Protein AF-A0A9D4BCU8-F1 (afdb_monomer_lite)

Radius of gyration: 22.07 Å; chains: 1; bounding box: 48×36×56 Å

Foldseek 3Di:
DPDVQNVVQVVCVVVVHPDRCPPDPVNVVVVVVVVVVVVVCVVVVVDDDPPDDDDQDPVNVVVLVVVLPDPPPVSVVVVVVVVVCVVVVDDPPPCVVVPDPVNDDDDPDDDDD

pLDDT: mean 72.36, std 13.18, range [34.53, 90.75]

Secondary structure (DSSP, 8-state):
---HHHHHHHHHHHTT----TTT-HHHHHHHHHHHHHHHHHHHTTSS----PPPP--HHHHHHHHHHTTS-SHHHHHHHHHHHHHHHHT-STTTTTTT--TTT----------

Sequence (113 aa):
MQNARAAINRLFRENNRRLDTVKDSEFHEAKDMLGAKLKTNLKSGLNLPTRHKPIILTNQRRQISNYLKSNTPVCLRYRVWYMLSIQYGTKGLEFHPQLNKSRLKVKEMNTFC

Structure (mmCIF, N/CA/C/O backbone):
data_AF-A0A9D4BCU8-F1
#
_entry.id   AF-A0A9D4BCU8-F1
#
loop_
_atom_site.group_PDB
_atom_site.id
_atom_site.type_symbol
_atom_site.label_atom_id
_atom_site.label_alt_id
_atom_site.label_comp_id
_atom_site.label_asym_id
_atom_site.label_entity_id
_atom_site.label_seq_id
_atom_site.pdbx_PDB_ins_code
_atom_site.Cartn_x
_atom_site.Cartn_y
_atom_site.Cartn_z
_atom_site.occupancy
_atom_site.B_iso_or_equiv
_atom_site.auth_seq_id
_atom_site.auth_comp_id
_atom_site.auth_asym_id
_atom_site.auth_atom_id
_atom_site.pdbx_PDB_model_num
ATOM 1 N N . MET A 1 1 ? -16.507 0.881 -9.235 1.00 40.44 1 MET A N 1
ATOM 2 C CA . MET A 1 1 ? -15.602 0.601 -8.099 1.00 40.44 1 MET A CA 1
ATOM 3 C C . MET A 1 1 ? -16.445 -0.014 -6.998 1.00 40.44 1 MET A C 1
ATOM 5 O O . MET A 1 1 ? -17.374 0.647 -6.556 1.00 40.44 1 MET A O 1
ATOM 9 N N . GLN A 1 2 ? -16.218 -1.269 -6.608 1.00 48.12 2 GLN A N 1
ATOM 10 C CA . GLN A 1 2 ? -16.917 -1.805 -5.437 1.00 48.12 2 GLN A CA 1
ATOM 11 C C . GLN A 1 2 ? -16.260 -1.219 -4.185 1.00 48.12 2 GLN A C 1
ATOM 13 O O . GLN A 1 2 ? -15.062 -1.378 -3.973 1.00 48.12 2 GLN A O 1
ATOM 18 N N . ASN A 1 3 ? -17.041 -0.463 -3.413 1.00 71.44 3 ASN A N 1
ATOM 19 C CA . ASN A 1 3 ? -16.632 0.113 -2.136 1.00 71.44 3 ASN A CA 1
ATOM 20 C C . ASN A 1 3 ? -16.155 -1.024 -1.212 1.00 71.44 3 ASN A C 1
ATOM 22 O O . ASN A 1 3 ? -16.824 -2.054 -1.133 1.00 71.44 3 ASN A O 1
ATOM 26 N N . ALA A 1 4 ? -15.025 -0.859 -0.518 1.00 66.38 4 ALA A N 1
ATOM 27 C CA . ALA A 1 4 ? -14.433 -1.898 0.333 1.00 66.38 4 ALA A CA 1
ATOM 28 C C . ALA A 1 4 ? -15.441 -2.497 1.335 1.00 66.38 4 ALA A C 1
ATOM 30 O O . ALA A 1 4 ? -15.430 -3.698 1.585 1.00 66.38 4 ALA A O 1
ATOM 31 N N . ARG A 1 5 ? -16.389 -1.685 1.828 1.00 66.94 5 ARG A N 1
ATOM 32 C CA . ARG A 1 5 ? -17.494 -2.142 2.691 1.00 66.94 5 ARG A CA 1
ATOM 33 C C . ARG A 1 5 ? -18.410 -3.168 2.017 1.00 66.94 5 ARG A C 1
ATOM 35 O O . ARG A 1 5 ? -18.792 -4.152 2.639 1.00 66.94 5 ARG A O 1
ATOM 42 N N . ALA A 1 6 ? -18.732 -2.971 0.740 1.00 73.62 6 ALA A N 1
ATOM 43 C CA . ALA A 1 6 ? -19.562 -3.903 -0.020 1.00 73.62 6 ALA A CA 1
ATOM 44 C C . ALA A 1 6 ? -18.841 -5.240 -0.259 1.00 73.62 6 ALA A C 1
ATOM 46 O O . ALA A 1 6 ? -19.468 -6.294 -0.188 1.00 73.62 6 ALA A O 1
ATOM 47 N N . ALA A 1 7 ? -17.523 -5.202 -0.483 1.00 76.56 7 ALA A N 1
ATOM 48 C CA . ALA A 1 7 ? -16.703 -6.405 -0.613 1.00 76.56 7 ALA A CA 1
ATOM 49 C C . ALA A 1 7 ? -16.632 -7.198 0.706 1.00 76.56 7 ALA A C 1
ATOM 51 O O . ALA A 1 7 ? -16.786 -8.416 0.698 1.00 76.56 7 ALA A O 1
ATOM 52 N N . ILE A 1 8 ? -16.484 -6.510 1.842 1.00 75.25 8 ILE A N 1
ATOM 53 C CA . ILE A 1 8 ? -16.476 -7.133 3.175 1.00 75.25 8 ILE A CA 1
ATOM 54 C C . ILE A 1 8 ? -17.839 -7.761 3.503 1.00 75.25 8 ILE A C 1
ATOM 56 O O . ILE A 1 8 ? -17.901 -8.918 3.910 1.00 75.25 8 ILE A O 1
ATOM 60 N N . ASN A 1 9 ? -18.942 -7.048 3.255 1.00 78.75 9 ASN A N 1
ATOM 61 C CA . ASN A 1 9 ? -20.291 -7.592 3.455 1.00 78.75 9 ASN A CA 1
ATOM 62 C C . ASN A 1 9 ? -20.558 -8.824 2.576 1.00 78.75 9 ASN A C 1
ATOM 64 O O . ASN A 1 9 ? -21.208 -9.770 3.017 1.00 78.75 9 ASN A O 1
ATOM 68 N N . ARG A 1 10 ? -20.049 -8.837 1.339 1.00 77.06 10 ARG A N 1
ATOM 69 C CA . ARG A 1 10 ? -20.133 -10.008 0.459 1.00 77.06 10 ARG A CA 1
ATOM 70 C C . ARG A 1 10 ? -19.361 -11.198 1.036 1.00 77.06 10 ARG A C 1
ATOM 72 O O . ARG A 1 10 ? -19.922 -12.285 1.100 1.00 77.06 10 ARG A O 1
ATOM 79 N N . LEU A 1 11 ? -18.141 -10.977 1.522 1.00 79.81 11 LEU A N 1
ATOM 80 C CA . LEU A 1 11 ? -17.322 -12.013 2.157 1.00 79.81 11 LEU A CA 1
ATOM 81 C C . LEU A 1 11 ? -18.003 -12.611 3.400 1.00 79.81 11 LEU A C 1
ATOM 83 O O . LEU A 1 11 ? -17.942 -13.817 3.623 1.00 79.81 11 LEU A O 1
ATOM 87 N N . PHE A 1 12 ? -18.670 -11.793 4.218 1.00 79.94 12 PHE A N 1
ATOM 88 C CA . PHE A 1 12 ? -19.419 -12.298 5.372 1.00 79.94 12 PHE A CA 1
ATOM 89 C C . PHE A 1 12 ? -20.599 -13.177 4.960 1.00 79.94 12 PHE A C 1
ATOM 91 O O . PHE A 1 12 ? -20.771 -14.250 5.538 1.00 79.94 12 PHE A O 1
ATOM 98 N N . ARG A 1 13 ? -21.338 -12.789 3.912 1.00 79.38 13 ARG A N 1
ATOM 99 C CA . ARG A 1 13 ? -22.411 -13.617 3.340 1.00 79.38 13 ARG A CA 1
ATOM 100 C C . ARG A 1 13 ? -21.888 -14.936 2.776 1.00 79.38 13 ARG A C 1
ATOM 102 O O . ARG A 1 13 ? -22.486 -15.969 3.039 1.00 79.38 13 ARG A O 1
ATOM 109 N N . GLU A 1 14 ? -20.769 -14.906 2.052 1.00 83.25 14 GLU A N 1
ATOM 110 C CA . GLU A 1 14 ? -20.114 -16.107 1.508 1.00 83.25 14 GLU A CA 1
ATOM 111 C C . GLU A 1 14 ? -19.673 -17.080 2.617 1.00 83.25 14 GLU A C 1
ATOM 113 O O . GLU A 1 14 ? -19.724 -18.290 2.429 1.00 83.25 14 GLU A O 1
ATOM 118 N N . ASN A 1 15 ? -19.323 -16.569 3.803 1.00 80.06 15 ASN A N 1
ATOM 119 C CA . ASN A 1 15 ? -18.968 -17.372 4.979 1.00 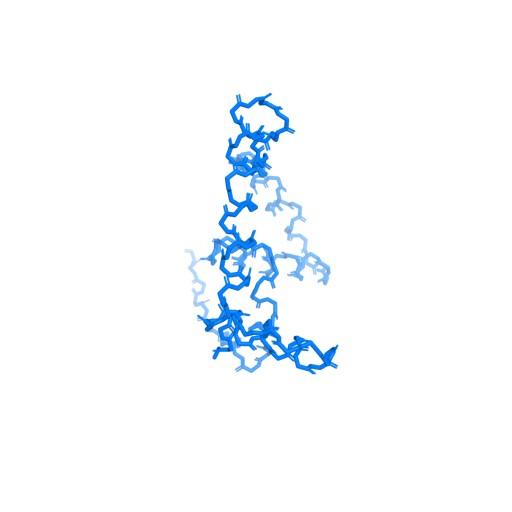80.06 15 ASN A CA 1
ATOM 120 C C . ASN A 1 15 ? -20.162 -17.685 5.908 1.00 80.06 15 ASN A C 1
ATOM 122 O O . ASN A 1 15 ? -19.952 -18.033 7.070 1.00 80.06 15 ASN A O 1
ATOM 126 N N . ASN A 1 16 ? -21.407 -17.528 5.437 1.00 76.38 16 ASN A N 1
ATOM 127 C CA . ASN A 1 16 ? -22.643 -17.727 6.212 1.00 76.38 16 ASN A CA 1
ATOM 128 C C . ASN A 1 16 ? -22.736 -16.910 7.516 1.00 76.38 16 ASN A C 1
ATOM 130 O O . ASN A 1 16 ? -23.491 -17.253 8.427 1.00 76.38 16 ASN A O 1
ATOM 134 N N . ARG A 1 17 ? -22.003 -15.798 7.622 1.00 70.44 17 ARG A N 1
ATOM 135 C CA . ARG A 1 17 ? -22.096 -14.883 8.762 1.00 70.44 17 ARG A CA 1
ATOM 136 C C . ARG A 1 17 ? -23.170 -13.836 8.482 1.00 70.44 17 ARG A C 1
ATOM 138 O O . ARG A 1 17 ? -23.082 -13.100 7.501 1.00 70.44 17 ARG A O 1
ATOM 145 N N . ARG A 1 18 ? -24.167 -13.726 9.365 1.00 67.75 18 ARG A N 1
ATOM 146 C CA . ARG A 1 18 ? -25.230 -12.702 9.303 1.00 67.75 18 ARG A CA 1
ATOM 147 C C . ARG A 1 18 ? -24.773 -11.351 9.872 1.00 67.75 18 ARG A C 1
ATOM 149 O O . ARG A 1 18 ? -25.498 -10.738 10.637 1.00 67.75 18 ARG A O 1
ATOM 156 N N . LEU A 1 19 ? -23.576 -10.902 9.506 1.00 68.06 19 LEU A N 1
ATOM 157 C CA . LEU A 1 19 ? -23.041 -9.608 9.933 1.00 68.06 19 LEU A CA 1
ATOM 158 C C . LEU A 1 19 ? -23.237 -8.581 8.815 1.00 68.06 19 LEU A C 1
ATOM 160 O O . LEU A 1 19 ? -22.826 -8.815 7.675 1.00 68.06 19 LEU A O 1
ATOM 164 N N . ASP A 1 20 ? -23.836 -7.436 9.139 1.00 71.88 20 ASP A N 1
ATOM 165 C CA . ASP A 1 20 ? -23.923 -6.279 8.241 1.00 71.88 20 ASP A CA 1
ATOM 166 C C . ASP A 1 20 ? -23.087 -5.123 8.789 1.00 71.88 20 ASP A C 1
ATOM 168 O O . ASP A 1 20 ? -23.476 -4.453 9.741 1.00 71.88 20 ASP A O 1
ATOM 172 N N . THR A 1 21 ? -21.969 -4.813 8.130 1.00 66.94 21 THR A N 1
ATOM 173 C CA . THR A 1 21 ? -21.068 -3.724 8.550 1.00 66.94 21 THR A CA 1
ATOM 174 C C . THR A 1 21 ? -21.715 -2.335 8.612 1.00 66.94 21 THR A C 1
ATOM 176 O O . THR A 1 21 ? -21.099 -1.398 9.125 1.00 66.94 21 THR A O 1
ATOM 179 N N . VAL A 1 22 ? -22.921 -2.163 8.062 1.00 69.00 22 VAL A N 1
ATOM 180 C CA . VAL A 1 22 ? -23.651 -0.892 8.065 1.00 69.00 22 VAL A CA 1
ATOM 181 C C . VAL A 1 22 ? -24.675 -0.828 9.196 1.00 69.00 22 VAL A C 1
ATOM 183 O O . VAL A 1 22 ? -24.756 0.200 9.866 1.00 69.00 22 VAL A O 1
ATOM 186 N N . LYS A 1 23 ? -25.456 -1.891 9.402 1.00 75.19 23 LYS A N 1
ATOM 187 C CA . LYS A 1 23 ? -26.655 -1.870 10.259 1.00 75.19 23 LYS A CA 1
ATOM 188 C C . LYS A 1 23 ? -26.510 -2.629 11.573 1.00 75.19 23 LYS A C 1
ATOM 190 O O . LYS A 1 23 ? -27.349 -2.464 12.448 1.00 75.19 23 LYS A O 1
ATOM 195 N N . ASP A 1 24 ? -25.492 -3.466 11.689 1.00 79.69 24 ASP A N 1
ATOM 196 C CA . ASP A 1 24 ? -25.322 -4.354 12.828 1.00 79.69 24 ASP A CA 1
ATOM 197 C C . ASP A 1 24 ? -24.739 -3.596 14.029 1.00 79.69 24 ASP A C 1
ATOM 199 O O . ASP A 1 24 ? -23.642 -3.032 13.961 1.00 79.69 24 ASP A O 1
ATOM 203 N N . SER A 1 25 ? -25.502 -3.544 15.122 1.00 79.56 25 SER A N 1
ATOM 204 C CA . SER A 1 25 ? -25.105 -2.860 16.352 1.00 79.56 25 SER A CA 1
ATOM 205 C C . SER A 1 25 ? -23.928 -3.545 17.040 1.00 79.56 25 SER A C 1
ATOM 207 O O . SER A 1 25 ? -23.037 -2.847 17.521 1.00 79.56 25 SER A O 1
ATOM 209 N N . GLU A 1 26 ? -23.874 -4.880 17.028 1.00 78.88 26 GLU A N 1
ATOM 210 C CA . GLU A 1 26 ? -22.770 -5.643 17.624 1.00 78.88 26 GLU A CA 1
ATOM 211 C C . GLU A 1 26 ? -21.472 -5.386 16.856 1.00 78.88 26 GLU A C 1
ATOM 213 O O . GLU A 1 26 ? -20.402 -5.214 17.445 1.00 78.88 26 GLU A O 1
ATOM 218 N N . PHE A 1 27 ? -21.560 -5.278 15.527 1.00 79.75 27 PHE A N 1
ATOM 219 C CA . PHE A 1 27 ? -20.412 -4.906 14.704 1.00 79.75 27 PHE A CA 1
ATOM 220 C C . PHE A 1 27 ? -19.881 -3.509 15.050 1.00 79.75 27 PHE A C 1
ATOM 222 O O . PHE A 1 27 ? -18.663 -3.314 15.134 1.00 79.75 27 PHE A O 1
ATOM 229 N N . HIS A 1 28 ? -20.764 -2.524 15.249 1.00 81.50 28 HIS A N 1
ATOM 230 C CA . HIS A 1 28 ? -20.342 -1.171 15.625 1.00 81.50 28 HIS A CA 1
ATOM 231 C C . HIS A 1 28 ? -19.724 -1.132 17.018 1.00 81.50 28 HIS A C 1
ATOM 233 O O . HIS A 1 28 ? -18.667 -0.524 17.175 1.00 81.50 28 HIS A O 1
ATOM 239 N N . GLU A 1 29 ? -20.309 -1.833 17.985 1.00 84.00 29 GLU A N 1
ATOM 240 C CA . GLU A 1 29 ? -19.777 -1.926 19.344 1.00 84.00 29 GLU A CA 1
ATOM 241 C C . GLU A 1 29 ? -18.387 -2.578 19.363 1.00 84.00 29 GLU A C 1
ATOM 243 O O . GLU A 1 29 ? -17.437 -2.019 19.918 1.00 84.00 29 GLU A O 1
ATOM 248 N N . ALA A 1 30 ? -18.215 -3.705 18.668 1.00 82.88 30 ALA A N 1
ATOM 249 C CA . ALA A 1 30 ? -16.923 -4.376 18.547 1.00 82.88 30 ALA A CA 1
ATOM 250 C C . ALA A 1 30 ? -15.871 -3.489 17.856 1.00 82.88 30 ALA A C 1
ATOM 252 O O . ALA A 1 30 ? -14.711 -3.440 18.278 1.00 82.88 30 ALA A O 1
ATOM 253 N N . LYS A 1 31 ? -16.264 -2.750 16.810 1.00 85.81 31 LYS A N 1
ATOM 254 C CA . LYS A 1 31 ? -15.398 -1.789 16.109 1.00 85.81 31 LYS A CA 1
ATOM 255 C C . LYS A 1 31 ? -14.969 -0.649 17.033 1.00 85.81 31 LYS A C 1
ATOM 257 O O . LYS A 1 31 ? -13.793 -0.274 17.031 1.00 85.81 31 LYS A O 1
ATOM 262 N N . ASP A 1 32 ? -15.891 -0.105 17.817 1.00 87.00 32 ASP A N 1
ATOM 263 C CA . ASP A 1 32 ? -15.615 1.004 18.728 1.00 87.00 32 ASP A CA 1
ATOM 264 C C . ASP A 1 32 ? -14.720 0.550 19.891 1.00 87.00 32 ASP A C 1
ATOM 266 O O . ASP A 1 32 ? -13.740 1.230 20.217 1.00 87.00 32 ASP A O 1
ATOM 270 N N . MET A 1 33 ? -14.953 -0.650 20.429 1.00 90.75 33 MET A N 1
ATOM 271 C CA . MET A 1 33 ? -14.106 -1.276 21.448 1.00 90.75 33 MET A CA 1
ATOM 272 C C . MET A 1 33 ? -12.687 -1.543 20.928 1.00 90.75 33 MET A C 1
ATOM 274 O O . MET A 1 33 ? -11.704 -1.213 21.600 1.00 90.75 33 MET A O 1
ATOM 278 N N . LEU A 1 34 ? -12.553 -2.070 19.706 1.00 87.50 34 LEU A N 1
ATOM 279 C CA . LEU A 1 34 ? -11.258 -2.240 19.044 1.00 87.50 34 LEU A CA 1
ATOM 280 C C . LEU A 1 34 ? -10.552 -0.890 18.862 1.00 87.50 34 LEU A C 1
ATOM 282 O O . LEU A 1 34 ? -9.365 -0.766 19.164 1.00 87.50 34 LEU A O 1
ATOM 286 N N . GLY A 1 35 ? -11.276 0.138 18.418 1.00 87.06 35 GLY A N 1
ATOM 287 C CA . GLY A 1 35 ? -10.747 1.493 18.277 1.00 87.06 35 GLY A CA 1
ATOM 288 C C . GLY A 1 35 ? -10.241 2.068 19.602 1.00 87.06 35 GLY A C 1
ATOM 289 O O . GLY A 1 35 ? -9.149 2.640 19.652 1.00 87.06 35 GLY A O 1
ATOM 290 N N . ALA A 1 36 ? -10.992 1.882 20.688 1.00 89.81 36 ALA A N 1
ATOM 291 C CA . ALA A 1 36 ? -10.588 2.287 22.031 1.00 89.81 36 ALA A CA 1
ATOM 292 C C . ALA A 1 36 ? -9.330 1.533 22.494 1.00 89.81 36 ALA A C 1
ATOM 294 O O . ALA A 1 36 ? -8.367 2.164 22.931 1.00 89.81 36 ALA A O 1
ATOM 295 N N . LYS A 1 37 ? -9.283 0.207 22.311 1.00 88.44 37 LYS A N 1
ATOM 296 C CA . LYS A 1 37 ? -8.117 -0.631 22.633 1.00 88.44 37 LYS A CA 1
ATOM 297 C C . LYS A 1 37 ? -6.871 -0.179 21.870 1.00 88.44 37 LYS A C 1
ATOM 299 O O . LYS A 1 37 ? -5.813 -0.018 22.472 1.00 88.44 37 LYS A O 1
ATOM 304 N N . LEU A 1 38 ? -6.991 0.080 20.567 1.00 84.38 38 LEU A N 1
ATOM 305 C CA . LEU A 1 38 ? -5.882 0.549 19.733 1.00 84.38 38 LEU A CA 1
ATOM 306 C C . LEU A 1 38 ? -5.349 1.909 20.197 1.00 84.38 38 LEU A C 1
ATOM 308 O O . LEU A 1 38 ? -4.133 2.085 20.252 1.00 84.38 38 LEU A O 1
ATOM 312 N N . LYS A 1 39 ? -6.233 2.843 20.578 1.00 85.12 39 LYS A N 1
ATOM 313 C CA . LYS A 1 39 ? -5.843 4.141 21.156 1.00 85.12 39 LYS A CA 1
ATOM 314 C C . LYS A 1 39 ? -5.109 3.970 22.484 1.00 85.12 39 LYS A C 1
ATOM 316 O O . LYS A 1 39 ? -4.085 4.617 22.692 1.00 85.12 39 LYS A O 1
ATOM 321 N N . THR A 1 40 ? -5.603 3.102 23.363 1.00 88.12 40 THR A N 1
ATOM 322 C CA . THR A 1 40 ? -4.957 2.805 24.649 1.00 88.12 40 THR A CA 1
ATOM 323 C C . THR A 1 40 ? -3.579 2.186 24.444 1.00 88.12 40 THR A C 1
ATOM 325 O O . THR A 1 40 ? -2.616 2.673 25.024 1.00 88.12 40 THR A O 1
ATOM 328 N N . ASN A 1 41 ? -3.457 1.201 23.550 1.00 86.06 41 ASN A N 1
ATOM 329 C CA . ASN A 1 41 ? -2.180 0.568 23.219 1.00 86.06 41 ASN A CA 1
ATOM 330 C C . ASN A 1 41 ? -1.168 1.561 22.623 1.00 86.06 41 ASN A C 1
ATOM 332 O O . ASN A 1 41 ? 0.030 1.426 22.854 1.00 86.06 41 ASN A O 1
ATOM 336 N N . LEU A 1 42 ? -1.631 2.555 21.857 1.00 82.44 42 LEU A N 1
ATOM 337 C CA . LEU A 1 42 ? -0.788 3.641 21.347 1.00 82.44 42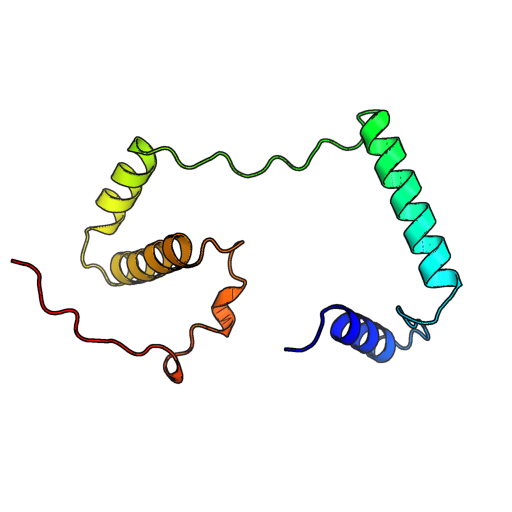 LEU A CA 1
ATOM 338 C C . LEU A 1 42 ? -0.279 4.537 22.483 1.00 82.44 42 LEU A C 1
ATOM 340 O O . LEU A 1 42 ? 0.907 4.849 22.529 1.00 82.44 42 LEU A O 1
ATOM 344 N N . LYS A 1 43 ? -1.155 4.917 23.424 1.00 83.69 43 LYS A N 1
ATOM 345 C CA . LYS A 1 43 ? -0.778 5.720 24.601 1.00 83.69 43 LYS A CA 1
ATOM 346 C C . LYS A 1 43 ? 0.185 4.983 25.531 1.00 83.69 43 LYS A C 1
ATOM 348 O O . LYS A 1 43 ? 1.066 5.610 26.102 1.00 83.69 43 LYS A O 1
ATOM 353 N N . SER A 1 44 ? 0.022 3.671 25.678 1.00 84.06 44 SER A N 1
ATOM 354 C CA . SER A 1 44 ? 0.865 2.833 26.533 1.00 84.06 44 SER A CA 1
ATOM 355 C C . SER A 1 44 ? 2.139 2.334 25.839 1.00 84.06 44 SER A C 1
ATOM 357 O O . SER A 1 44 ? 2.854 1.517 26.409 1.00 84.06 44 SER A O 1
ATOM 359 N N . GLY A 1 45 ? 2.404 2.764 24.598 1.00 79.88 45 GLY A N 1
ATOM 360 C CA . GLY A 1 45 ? 3.585 2.366 23.824 1.00 79.88 45 GLY A CA 1
ATOM 361 C C . GLY A 1 45 ? 3.603 0.904 23.357 1.00 79.88 45 GLY A C 1
ATOM 362 O O . GLY A 1 45 ? 4.594 0.468 22.780 1.00 79.88 45 GLY A O 1
ATOM 363 N N . LEU A 1 46 ? 2.518 0.149 23.563 1.00 77.31 46 LEU A N 1
ATOM 364 C CA . LEU A 1 46 ? 2.383 -1.243 23.113 1.00 77.31 46 LEU A CA 1
ATOM 365 C C . LEU A 1 46 ? 2.184 -1.340 21.595 1.00 77.31 46 LEU A C 1
ATOM 367 O O . LEU A 1 46 ? 2.578 -2.327 20.980 1.00 77.31 46 LEU A O 1
ATOM 371 N N . ASN A 1 47 ? 1.585 -0.312 20.988 1.00 72.56 47 ASN A N 1
ATOM 372 C CA . ASN A 1 47 ? 1.529 -0.150 19.540 1.00 72.56 47 ASN A CA 1
ATOM 373 C C . ASN A 1 47 ? 2.531 0.918 19.107 1.00 72.56 47 ASN A C 1
ATOM 375 O O . ASN A 1 47 ? 2.343 2.106 19.372 1.00 72.56 47 ASN A O 1
ATOM 379 N N . LEU A 1 48 ? 3.565 0.497 18.380 1.00 64.69 48 LEU A N 1
ATOM 380 C CA . LEU A 1 48 ? 4.450 1.422 17.686 1.00 64.69 48 LEU A CA 1
ATOM 381 C C . LEU A 1 48 ? 3.692 2.052 16.505 1.00 64.69 48 LEU A C 1
ATOM 383 O O . LEU A 1 48 ? 2.982 1.336 15.788 1.00 64.69 48 LEU A O 1
ATOM 387 N N . PRO A 1 49 ? 3.843 3.365 16.254 1.00 62.94 49 PRO A N 1
ATOM 388 C CA . PRO A 1 49 ? 3.339 3.958 15.027 1.00 62.94 49 PRO A CA 1
ATOM 389 C C . PRO A 1 49 ? 3.903 3.185 13.835 1.00 62.94 49 PRO A C 1
ATOM 391 O O . PRO A 1 49 ? 5.085 2.829 13.817 1.00 62.94 49 PRO A O 1
ATOM 394 N N . THR A 1 50 ? 3.060 2.908 12.837 1.00 64.38 50 THR A N 1
ATOM 395 C CA . THR A 1 50 ? 3.504 2.269 11.598 1.00 64.38 50 THR A CA 1
ATOM 396 C C . THR A 1 50 ? 4.656 3.091 11.027 1.00 64.38 50 THR A C 1
ATOM 398 O O . THR A 1 50 ? 4.455 4.220 10.581 1.00 64.38 50 THR A O 1
ATOM 401 N N . ARG A 1 51 ? 5.880 2.548 11.056 1.00 59.06 51 ARG A N 1
ATOM 402 C CA . ARG A 1 51 ? 7.019 3.182 10.390 1.00 59.06 51 ARG A CA 1
ATOM 403 C C . ARG A 1 51 ? 6.721 3.196 8.898 1.00 59.06 51 ARG A C 1
ATOM 405 O O . ARG A 1 51 ? 6.816 2.171 8.224 1.00 59.06 51 ARG A O 1
ATOM 412 N N . HIS A 1 52 ? 6.338 4.360 8.387 1.00 58.91 52 HIS A N 1
ATOM 413 C CA . HIS A 1 52 ? 6.291 4.579 6.953 1.00 58.91 52 HIS A CA 1
ATOM 414 C C . HIS A 1 52 ? 7.681 4.309 6.371 1.00 58.91 52 HIS A C 1
ATOM 416 O O . HIS A 1 52 ? 8.698 4.585 7.014 1.00 58.91 52 HIS A O 1
ATOM 422 N N . LYS A 1 53 ? 7.727 3.730 5.164 1.00 64.25 53 LYS A N 1
ATOM 423 C CA . LYS A 1 53 ? 9.002 3.518 4.474 1.00 64.25 53 LYS A CA 1
ATOM 424 C C . LYS A 1 53 ? 9.736 4.864 4.384 1.00 64.25 53 LYS A C 1
ATOM 426 O O . LYS A 1 53 ? 9.081 5.869 4.093 1.00 64.25 53 LYS A O 1
ATOM 431 N N . PRO A 1 54 ? 11.052 4.898 4.649 1.00 71.06 54 PRO A N 1
ATOM 432 C CA . PRO A 1 54 ? 11.814 6.137 4.610 1.00 71.06 54 PRO A CA 1
ATOM 433 C C . PRO A 1 54 ? 11.680 6.804 3.240 1.00 71.06 54 PRO A C 1
ATOM 435 O O . PRO A 1 54 ? 11.567 6.131 2.211 1.00 71.06 54 PRO A O 1
ATOM 438 N N . ILE A 1 55 ? 11.677 8.136 3.242 1.00 76.25 55 ILE A N 1
ATOM 439 C CA . ILE A 1 55 ? 11.595 8.935 2.020 1.00 76.25 55 ILE A CA 1
ATOM 440 C C . ILE A 1 55 ? 12.800 8.596 1.138 1.00 76.25 55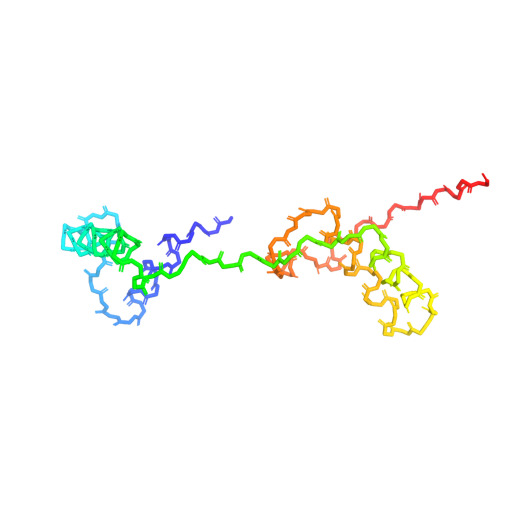 ILE A C 1
ATOM 442 O O . ILE A 1 55 ? 13.939 8.625 1.598 1.00 76.25 55 ILE A O 1
ATOM 446 N N . ILE A 1 56 ? 12.549 8.298 -0.140 1.00 76.88 56 ILE A N 1
ATOM 447 C CA . ILE A 1 56 ? 13.619 8.083 -1.119 1.00 76.88 56 ILE A CA 1
ATOM 448 C C . ILE A 1 56 ? 14.276 9.434 -1.421 1.00 76.88 56 ILE A C 1
ATOM 450 O O . ILE A 1 56 ? 13.658 10.308 -2.044 1.00 76.88 56 ILE A O 1
ATOM 454 N N . LEU A 1 57 ? 15.533 9.575 -1.004 1.00 82.56 57 LEU A N 1
ATOM 455 C CA . LEU A 1 57 ? 16.342 10.781 -1.166 1.00 82.56 57 LEU A CA 1
ATOM 456 C C . LEU A 1 57 ? 16.783 10.977 -2.627 1.00 82.56 57 LEU A C 1
ATOM 458 O O . LEU A 1 57 ? 16.835 10.036 -3.423 1.00 82.56 57 LEU A O 1
ATOM 462 N N . THR A 1 58 ? 17.138 12.207 -3.001 1.00 76.62 58 THR A N 1
ATOM 463 C CA . THR A 1 58 ? 17.504 12.572 -4.384 1.00 76.62 58 THR A CA 1
ATOM 464 C C . THR A 1 58 ? 18.684 11.760 -4.934 1.00 76.62 58 THR A C 1
ATOM 466 O O . THR A 1 58 ? 18.671 11.351 -6.096 1.00 76.62 58 THR A O 1
ATOM 469 N N . ASN A 1 59 ? 19.688 11.465 -4.105 1.00 82.62 59 ASN A N 1
ATOM 470 C CA . ASN A 1 59 ? 20.828 10.616 -4.473 1.00 82.62 59 ASN A CA 1
ATOM 471 C C . ASN A 1 59 ? 20.399 9.168 -4.781 1.00 82.62 59 ASN A C 1
ATOM 473 O O . ASN A 1 59 ? 20.831 8.596 -5.780 1.00 82.62 59 ASN A O 1
ATOM 477 N N . GLN A 1 60 ? 19.493 8.606 -3.983 1.00 79.56 60 GLN A N 1
ATOM 478 C CA . GLN A 1 60 ? 18.936 7.268 -4.182 1.00 79.56 60 GLN A CA 1
ATOM 479 C C . GLN A 1 60 ? 18.075 7.207 -5.448 1.00 79.56 60 GLN A C 1
ATOM 481 O O . GLN A 1 60 ? 18.162 6.244 -6.206 1.00 79.56 60 GLN A O 1
ATOM 486 N N . ARG A 1 61 ? 17.309 8.265 -5.756 1.00 78.50 61 ARG A N 1
ATOM 487 C CA . ARG A 1 61 ? 16.579 8.368 -7.035 1.00 78.50 61 ARG A CA 1
ATOM 488 C C . ARG A 1 61 ? 17.524 8.307 -8.233 1.00 78.50 61 ARG A C 1
ATOM 490 O O . ARG A 1 61 ? 17.228 7.623 -9.209 1.00 78.50 61 ARG A O 1
ATOM 497 N N . ARG A 1 62 ? 18.679 8.975 -8.152 1.00 81.75 62 ARG A N 1
ATOM 498 C CA . ARG A 1 62 ? 19.703 8.937 -9.207 1.00 81.75 62 ARG A CA 1
ATOM 499 C C . ARG A 1 62 ? 20.291 7.535 -9.379 1.00 81.75 62 ARG A C 1
ATOM 501 O O . ARG A 1 62 ? 20.448 7.087 -10.510 1.00 81.75 62 ARG A O 1
ATOM 508 N N . GLN A 1 63 ? 20.563 6.830 -8.281 1.00 84.19 63 GLN A N 1
ATOM 509 C CA . GLN A 1 63 ? 21.037 5.441 -8.318 1.00 84.19 63 GLN A CA 1
ATOM 510 C C . GLN A 1 63 ? 20.005 4.501 -8.956 1.00 84.19 63 GLN A C 1
ATOM 512 O O . GLN A 1 63 ? 20.360 3.725 -9.840 1.00 84.19 63 GLN A O 1
ATOM 517 N N . ILE A 1 64 ? 18.727 4.625 -8.582 1.00 82.56 64 ILE A N 1
ATOM 518 C CA . ILE A 1 64 ? 17.630 3.841 -9.171 1.00 82.56 64 ILE A CA 1
ATOM 519 C C . ILE A 1 64 ? 17.498 4.139 -10.669 1.00 82.56 64 ILE A C 1
ATOM 521 O O . ILE A 1 64 ? 17.429 3.215 -11.474 1.00 82.56 64 ILE A O 1
ATOM 525 N N . SER A 1 65 ? 17.525 5.415 -11.061 1.00 79.88 65 SER A N 1
ATOM 526 C CA . SER A 1 65 ? 17.486 5.814 -12.473 1.00 79.88 65 SER A CA 1
ATOM 527 C C . SER A 1 65 ? 18.648 5.206 -13.265 1.00 79.88 65 SER A C 1
ATOM 529 O O . SER A 1 65 ? 18.431 4.621 -14.323 1.00 79.88 65 SER A O 1
ATOM 531 N N . ASN A 1 66 ? 19.868 5.252 -12.722 1.00 85.00 66 ASN A N 1
ATOM 532 C CA . ASN A 1 66 ? 21.045 4.661 -13.357 1.00 85.00 66 ASN A CA 1
ATOM 533 C C . ASN A 1 66 ? 20.949 3.133 -13.483 1.00 85.00 66 ASN A C 1
ATOM 535 O O . ASN A 1 66 ? 21.271 2.603 -14.541 1.00 85.00 66 ASN A O 1
ATOM 539 N N . TYR A 1 67 ? 20.461 2.430 -12.457 1.00 81.50 67 TYR A N 1
ATOM 540 C CA . TYR A 1 67 ? 20.224 0.983 -12.519 1.00 81.50 67 TYR A CA 1
ATOM 541 C C . TYR A 1 67 ? 19.202 0.617 -13.607 1.00 81.50 67 TYR A C 1
ATOM 543 O O . TYR A 1 67 ? 19.354 -0.368 -14.330 1.00 81.50 67 TYR A O 1
ATOM 551 N N . LEU A 1 68 ? 18.175 1.449 -13.775 1.00 84.62 68 LEU A N 1
ATOM 552 C CA . LEU A 1 68 ? 17.115 1.229 -14.750 1.00 84.62 68 LEU A CA 1
ATOM 553 C C . LEU A 1 68 ? 17.477 1.668 -16.174 1.00 84.62 68 LEU A C 1
ATOM 555 O O . LEU A 1 68 ? 16.642 1.465 -17.052 1.00 84.62 68 LEU A O 1
ATOM 559 N N . LYS A 1 69 ? 18.671 2.230 -16.441 1.00 84.62 69 LYS A N 1
ATOM 560 C CA . LYS A 1 69 ? 19.088 2.728 -17.775 1.00 84.62 69 LYS A CA 1
ATOM 561 C C . LYS A 1 69 ? 19.328 1.644 -18.825 1.00 84.62 69 LYS A C 1
ATOM 563 O O . LYS A 1 69 ? 19.246 1.945 -20.012 1.00 84.62 69 LYS A O 1
ATOM 568 N N . SER A 1 70 ? 19.585 0.403 -18.423 1.00 85.75 70 SER A N 1
ATOM 569 C CA . SER A 1 70 ? 19.806 -0.684 -19.381 1.00 85.75 70 SER A CA 1
ATOM 570 C C . SER A 1 70 ? 18.541 -1.002 -20.193 1.00 85.75 70 SER A C 1
ATOM 572 O O . SER A 1 70 ? 17.424 -0.875 -19.688 1.00 85.75 70 SER A O 1
ATOM 574 N N . ASN A 1 71 ? 18.717 -1.424 -21.447 1.00 86.31 71 ASN A N 1
ATOM 575 C CA . ASN A 1 71 ? 17.630 -1.774 -22.372 1.00 86.31 71 ASN A CA 1
ATOM 576 C C . ASN A 1 71 ? 17.275 -3.269 -22.343 1.00 86.31 71 ASN A C 1
ATOM 578 O O . ASN A 1 71 ? 16.644 -3.781 -23.265 1.00 86.31 71 ASN A O 1
ATOM 582 N N . THR A 1 72 ? 17.656 -3.989 -21.287 1.00 88.00 72 THR A N 1
ATOM 583 C CA . THR A 1 72 ? 17.183 -5.364 -21.106 1.00 88.00 72 THR A CA 1
ATOM 584 C C . THR A 1 72 ? 15.668 -5.378 -20.857 1.00 88.00 72 THR A C 1
ATOM 586 O O . THR A 1 72 ? 15.132 -4.447 -20.244 1.00 88.00 72 THR A O 1
ATOM 589 N N . PRO A 1 73 ? 14.951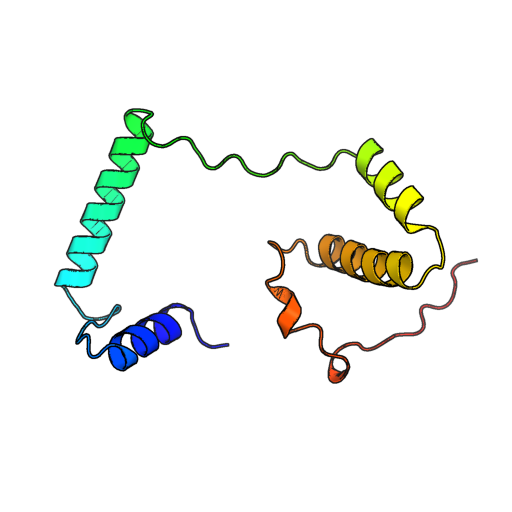 -6.443 -21.259 1.00 83.31 73 PRO A N 1
ATOM 590 C CA . PRO A 1 73 ? 13.505 -6.552 -21.040 1.00 83.31 73 PRO A CA 1
ATOM 591 C C . PRO A 1 73 ? 13.086 -6.357 -19.573 1.00 83.31 73 PRO A C 1
ATOM 593 O O . PRO A 1 73 ? 12.051 -5.758 -19.280 1.00 83.31 73 PRO A O 1
ATOM 596 N N . VAL A 1 74 ? 13.924 -6.817 -18.639 1.00 82.38 74 VAL A N 1
ATOM 597 C CA . VAL A 1 74 ? 13.716 -6.667 -17.192 1.00 82.38 74 VAL A CA 1
ATOM 598 C C . VAL A 1 74 ? 13.836 -5.202 -16.762 1.00 82.38 74 VAL A C 1
ATOM 600 O O . VAL A 1 74 ? 12.947 -4.688 -16.081 1.00 82.38 74 VAL A O 1
ATOM 603 N N . CYS A 1 75 ? 14.888 -4.501 -17.195 1.00 81.38 75 CYS A N 1
ATOM 604 C CA . CYS A 1 75 ? 15.079 -3.086 -16.878 1.00 81.38 75 CYS A CA 1
ATOM 605 C C . CYS A 1 75 ? 13.988 -2.208 -17.501 1.00 81.38 75 CYS A C 1
ATOM 607 O O . CYS A 1 75 ? 13.493 -1.302 -16.833 1.00 81.38 75 CYS A O 1
ATOM 609 N N . LEU A 1 76 ? 13.544 -2.507 -18.725 1.00 82.94 76 LEU A N 1
ATOM 610 C CA . LEU A 1 76 ? 12.427 -1.810 -19.370 1.00 82.94 76 LEU A CA 1
ATOM 611 C C . LEU A 1 76 ? 11.123 -1.981 -18.584 1.00 82.94 76 LEU A C 1
ATOM 613 O O . LEU A 1 76 ? 10.448 -0.992 -18.289 1.00 82.94 76 LEU A O 1
ATOM 617 N N . ARG A 1 77 ? 10.802 -3.213 -18.163 1.00 81.69 77 ARG A N 1
ATOM 618 C CA . ARG A 1 77 ? 9.643 -3.492 -17.304 1.00 81.69 77 ARG A CA 1
ATOM 619 C C . ARG A 1 77 ? 9.709 -2.671 -16.018 1.00 81.69 77 ARG A C 1
ATOM 621 O O . ARG A 1 77 ? 8.741 -1.994 -15.677 1.00 81.69 77 ARG A O 1
ATOM 628 N N . TYR A 1 78 ? 10.837 -2.697 -15.312 1.00 80.88 78 TYR A N 1
ATOM 629 C CA . TYR A 1 78 ? 10.985 -1.952 -14.061 1.00 80.88 78 TYR A CA 1
ATOM 630 C C . TYR A 1 78 ? 10.998 -0.434 -14.253 1.00 80.88 78 TYR A C 1
ATOM 632 O O . TYR A 1 78 ? 10.482 0.277 -13.394 1.00 80.88 78 TYR A O 1
ATOM 640 N N . ARG A 1 79 ? 11.496 0.079 -15.383 1.00 84.44 79 ARG A N 1
ATOM 641 C CA . ARG A 1 79 ? 11.452 1.510 -15.712 1.00 84.44 79 ARG A CA 1
ATOM 642 C C . ARG A 1 79 ? 10.018 2.003 -15.871 1.00 84.44 79 ARG A C 1
ATOM 644 O O . ARG A 1 79 ? 9.670 3.031 -15.297 1.00 84.44 79 ARG A O 1
ATOM 651 N N . VAL A 1 80 ? 9.170 1.249 -16.572 1.00 81.56 80 VAL A N 1
ATOM 652 C CA . VAL A 1 80 ? 7.736 1.564 -16.688 1.00 81.56 80 VAL A CA 1
ATOM 653 C C . VAL A 1 80 ? 7.079 1.586 -15.304 1.00 81.56 80 VAL A C 1
ATOM 655 O O . VAL A 1 80 ? 6.415 2.561 -14.958 1.00 81.56 80 VAL A O 1
ATOM 658 N N . TRP A 1 81 ? 7.330 0.573 -14.469 1.00 77.25 81 TRP A N 1
ATOM 659 C CA . TRP A 1 81 ? 6.805 0.527 -13.098 1.00 77.25 81 TRP A CA 1
ATOM 660 C C . TRP A 1 81 ? 7.280 1.687 -12.224 1.00 77.25 81 TRP A C 1
ATOM 662 O O . TRP A 1 81 ? 6.487 2.254 -11.472 1.00 77.25 81 TRP A O 1
ATOM 672 N N . TYR A 1 82 ? 8.553 2.061 -12.331 1.00 79.06 82 TYR A N 1
ATOM 673 C CA . TYR A 1 82 ? 9.131 3.177 -11.593 1.00 79.06 82 TYR A CA 1
ATOM 674 C C . TYR A 1 82 ? 8.466 4.506 -11.970 1.00 79.06 82 TYR A C 1
ATOM 676 O O . TYR A 1 82 ? 8.040 5.247 -11.084 1.00 79.06 82 TYR A O 1
ATOM 684 N N . MET A 1 83 ? 8.286 4.768 -13.268 1.00 78.50 83 MET A N 1
ATOM 685 C CA . MET A 1 83 ? 7.634 5.989 -13.758 1.00 78.50 83 MET A CA 1
ATOM 686 C C . MET A 1 83 ? 6.166 6.060 -13.332 1.00 78.50 83 MET A C 1
ATOM 688 O O . MET A 1 83 ? 5.717 7.095 -12.847 1.00 78.50 83 MET A O 1
ATOM 692 N N . LEU A 1 84 ? 5.432 4.948 -13.428 1.00 75.62 84 LEU A N 1
ATOM 693 C CA . LEU A 1 84 ? 4.050 4.866 -12.949 1.00 75.62 84 LEU A CA 1
ATOM 694 C C . LEU A 1 84 ? 3.953 5.116 -11.437 1.00 75.62 84 LEU A C 1
ATOM 696 O O . LEU A 1 84 ? 3.057 5.824 -10.981 1.00 75.62 84 LEU A O 1
ATOM 700 N N . SER A 1 85 ? 4.892 4.581 -10.657 1.00 72.38 85 SER A N 1
ATOM 701 C CA . SER A 1 85 ? 4.904 4.752 -9.199 1.00 72.38 85 SER A CA 1
ATOM 702 C C . SER A 1 85 ? 5.179 6.203 -8.790 1.00 72.38 85 SER A C 1
ATOM 704 O O . SER A 1 85 ? 4.563 6.693 -7.846 1.00 72.38 85 SER A O 1
ATOM 706 N N . ILE A 1 86 ? 6.062 6.906 -9.511 1.00 73.06 86 ILE A N 1
ATOM 707 C CA . ILE A 1 86 ? 6.322 8.339 -9.295 1.00 73.06 86 ILE A CA 1
ATOM 708 C C . ILE A 1 86 ? 5.110 9.178 -9.695 1.00 73.06 86 ILE A C 1
ATOM 710 O O . ILE A 1 86 ? 4.683 10.026 -8.918 1.00 73.06 86 ILE A O 1
ATOM 714 N N . GLN A 1 87 ? 4.563 8.941 -10.890 1.00 70.50 87 GLN A N 1
ATOM 715 C CA . GLN A 1 87 ? 3.524 9.790 -11.472 1.00 70.50 87 GLN A CA 1
ATOM 716 C C . GLN A 1 87 ? 2.213 9.727 -10.692 1.00 70.50 87 GLN A C 1
ATOM 718 O O . GLN A 1 87 ? 1.546 10.742 -10.519 1.00 70.50 87 GLN A O 1
ATOM 723 N N . TYR A 1 88 ? 1.833 8.537 -10.228 1.00 66.19 88 TYR A N 1
ATOM 724 C CA . TYR A 1 88 ? 0.565 8.359 -9.532 1.00 66.19 88 TYR A CA 1
ATOM 725 C C . TYR A 1 88 ? 0.712 8.459 -8.002 1.00 66.19 88 TYR A C 1
ATOM 727 O O . TYR A 1 88 ? -0.297 8.550 -7.307 1.00 66.19 88 TYR A O 1
ATOM 735 N N . GLY A 1 89 ? 1.937 8.458 -7.459 1.00 60.12 89 GLY A N 1
ATOM 736 C CA . GLY A 1 89 ? 2.180 8.578 -6.015 1.00 60.12 89 GLY A CA 1
ATOM 737 C C . GLY A 1 89 ? 1.524 7.462 -5.194 1.00 60.12 89 GLY A C 1
ATOM 738 O O . GLY A 1 89 ? 1.019 7.703 -4.097 1.00 60.12 89 GLY A O 1
ATOM 739 N N . THR A 1 90 ? 1.452 6.249 -5.744 1.00 53.69 90 THR A N 1
ATOM 740 C CA . THR A 1 90 ? 0.496 5.250 -5.264 1.00 53.69 90 THR A CA 1
ATOM 741 C C . THR A 1 90 ? 1.111 4.252 -4.308 1.00 53.69 90 THR A C 1
ATOM 743 O O . THR A 1 90 ? 2.182 3.682 -4.525 1.00 53.69 90 THR A O 1
ATOM 746 N N . LYS A 1 91 ? 0.375 4.038 -3.219 1.00 53.66 91 LYS A N 1
ATOM 747 C CA . LYS A 1 91 ? 0.569 2.944 -2.277 1.00 53.66 91 LYS A CA 1
ATOM 748 C C . LYS A 1 91 ? 0.601 1.644 -3.085 1.00 53.66 91 LYS A C 1
ATOM 750 O O . LYS A 1 91 ? -0.239 1.430 -3.955 1.00 53.66 91 LYS A O 1
ATOM 755 N N . GLY A 1 92 ? 1.643 0.846 -2.863 1.00 52.62 92 GLY A N 1
ATOM 756 C CA . GLY A 1 92 ? 2.055 -0.233 -3.758 1.00 52.62 92 GLY A CA 1
ATOM 757 C C . GLY A 1 92 ? 0.911 -1.082 -4.326 1.00 52.62 92 GLY A C 1
ATOM 758 O O . GLY A 1 92 ? 0.003 -1.488 -3.612 1.00 52.62 92 GLY A O 1
ATOM 759 N N . LEU A 1 93 ? 1.012 -1.377 -5.626 1.00 54.22 93 LEU A N 1
ATOM 760 C CA . LEU A 1 93 ? 0.187 -2.328 -6.388 1.00 54.22 93 LEU A CA 1
ATOM 761 C C . LEU A 1 93 ? -1.317 -2.025 -6.528 1.00 54.22 93 LEU A C 1
ATOM 763 O O . LEU A 1 93 ? -1.965 -2.699 -7.326 1.00 54.22 93 LEU A O 1
ATOM 767 N N . GLU A 1 94 ? -1.870 -0.988 -5.893 1.00 57.84 94 GLU A N 1
ATOM 768 C CA . GLU A 1 94 ? -3.298 -0.615 -6.015 1.00 57.84 94 GLU A CA 1
ATOM 769 C C . GLU A 1 94 ? -3.746 -0.352 -7.472 1.00 57.84 94 GLU A C 1
ATOM 771 O O . GLU A 1 94 ? -4.920 -0.479 -7.824 1.00 57.84 94 GLU A O 1
ATOM 776 N N . PHE A 1 95 ? -2.793 -0.037 -8.349 1.00 58.28 95 PHE A N 1
ATOM 777 C CA . PHE A 1 95 ? -3.025 0.324 -9.748 1.00 58.28 95 PHE A CA 1
ATOM 778 C C . PHE A 1 95 ? -2.696 -0.813 -10.712 1.00 58.28 95 PHE A C 1
ATOM 780 O O . PHE A 1 95 ? -2.987 -0.714 -11.903 1.00 58.28 95 PHE A O 1
ATOM 787 N N . HIS A 1 96 ? -2.159 -1.927 -10.210 1.00 61.56 96 HIS A N 1
ATOM 788 C CA . HIS A 1 96 ? -1.836 -3.096 -11.022 1.00 61.56 96 HIS A CA 1
ATOM 789 C C . HIS A 1 96 ? -3.053 -3.640 -11.799 1.00 61.56 96 HIS A C 1
ATOM 791 O O . HIS A 1 96 ? -2.892 -3.964 -12.974 1.00 61.56 96 HIS A O 1
ATOM 797 N N . PRO A 1 97 ? -4.282 -3.672 -11.238 1.00 61.88 97 PRO A N 1
ATOM 798 C CA . PRO A 1 97 ? -5.471 -4.079 -11.995 1.00 61.88 97 PRO A CA 1
ATOM 799 C C . PRO A 1 97 ? -5.922 -3.054 -13.050 1.00 61.88 97 PRO A C 1
ATOM 801 O O . PRO A 1 97 ? -6.656 -3.393 -13.976 1.00 61.88 97 PRO A O 1
ATOM 804 N N . GLN A 1 98 ? -5.517 -1.787 -12.909 1.00 59.94 98 GLN A N 1
ATOM 805 C CA . GLN A 1 98 ? -5.911 -0.691 -13.803 1.00 59.94 98 GLN A CA 1
ATOM 806 C C . GLN A 1 98 ? -4.946 -0.530 -14.987 1.00 59.94 98 GLN A C 1
ATOM 808 O O . GLN A 1 98 ? -5.327 0.019 -16.022 1.00 59.94 98 GLN A O 1
ATOM 813 N N . LEU A 1 99 ? -3.726 -1.056 -14.854 1.00 61.62 99 LEU A N 1
ATOM 814 C CA . LEU A 1 99 ? -2.693 -1.126 -15.886 1.00 61.62 99 LEU A CA 1
ATOM 815 C C . LEU A 1 99 ? -2.954 -2.304 -16.832 1.00 61.62 99 LEU A C 1
ATOM 817 O O . LEU A 1 99 ? -2.203 -3.275 -16.885 1.00 61.62 99 LEU A O 1
ATOM 821 N N . ASN A 1 100 ? -4.052 -2.231 -17.581 1.00 63.72 100 ASN A N 1
ATOM 822 C CA . ASN A 1 100 ? -4.324 -3.168 -18.666 1.00 63.72 100 ASN A CA 1
ATOM 823 C C . ASN A 1 100 ? -3.866 -2.579 -20.014 1.00 63.72 100 ASN A C 1
ATOM 825 O O . ASN A 1 100 ? -3.846 -1.360 -20.203 1.00 63.72 100 ASN A O 1
ATOM 829 N N . LYS A 1 101 ? -3.507 -3.446 -20.972 1.00 62.34 101 LYS A N 1
ATOM 830 C CA . LYS A 1 101 ? -3.060 -3.012 -22.311 1.00 62.34 101 LYS A CA 1
ATOM 831 C C . LYS A 1 101 ? -4.091 -2.113 -23.006 1.00 62.34 101 LYS A C 1
ATOM 833 O O . LYS A 1 101 ? -3.709 -1.178 -23.691 1.00 62.34 101 LYS A O 1
ATOM 838 N N . SER A 1 102 ? -5.384 -2.341 -22.766 1.00 65.31 102 SER A N 1
ATOM 839 C CA . SER A 1 102 ? -6.480 -1.546 -23.338 1.00 65.31 102 SER A CA 1
ATOM 840 C C . SER A 1 102 ? -6.577 -0.104 -22.820 1.00 65.31 102 SER A C 1
ATOM 842 O O . SER A 1 102 ? -7.262 0.713 -23.428 1.00 65.31 102 SER A O 1
ATOM 844 N N . ARG A 1 103 ? -5.934 0.226 -21.694 1.00 61.34 103 ARG A N 1
ATOM 845 C CA . ARG A 1 103 ? -5.958 1.567 -21.084 1.00 61.34 103 ARG A CA 1
ATOM 846 C C . ARG A 1 103 ? -4.647 2.323 -21.254 1.00 61.34 103 ARG A C 1
ATOM 848 O O . ARG A 1 103 ? -4.625 3.534 -21.040 1.00 61.34 103 ARG A O 1
ATOM 855 N N . LEU A 1 104 ? -3.577 1.641 -21.662 1.00 59.69 104 LEU A N 1
ATOM 856 C CA . LEU A 1 104 ? -2.302 2.270 -21.973 1.00 59.69 104 LEU A CA 1
ATOM 857 C C . LEU A 1 104 ? -2.393 2.954 -23.344 1.00 59.69 104 LEU A C 1
ATOM 859 O O . LEU A 1 104 ? -2.157 2.340 -24.380 1.00 59.69 104 LEU A O 1
ATOM 863 N N . LYS A 1 105 ? -2.740 4.242 -23.354 1.00 61.97 105 LYS A N 1
ATOM 864 C CA . LYS A 1 105 ? -2.615 5.074 -24.554 1.00 61.97 105 LYS A CA 1
ATOM 865 C C . LYS A 1 105 ? -1.184 5.590 -24.627 1.00 61.97 105 LYS A C 1
ATOM 867 O O . LYS A 1 105 ? -0.831 6.527 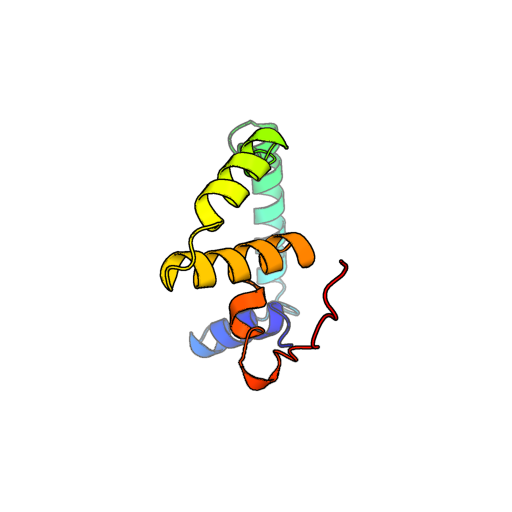-23.915 1.00 61.97 105 LYS A O 1
ATOM 872 N N . VAL A 1 106 ? -0.359 4.965 -25.463 1.00 56.53 106 VAL A N 1
ATOM 873 C CA . VAL A 1 106 ? 0.949 5.522 -25.819 1.00 56.53 106 VAL A CA 1
ATOM 874 C C . VAL A 1 106 ? 0.673 6.747 -26.682 1.00 56.53 106 VAL A C 1
ATOM 876 O O . VAL A 1 106 ? 0.295 6.622 -27.842 1.00 56.53 106 VAL A O 1
ATOM 879 N N . LYS A 1 107 ? 0.778 7.940 -26.094 1.00 53.53 107 LYS A N 1
ATOM 880 C CA . LYS A 1 107 ? 0.959 9.151 -26.891 1.00 53.53 107 LYS A CA 1
ATOM 881 C C . LYS A 1 107 ? 2.423 9.182 -27.295 1.00 53.53 107 LYS A C 1
ATOM 883 O O . LYS A 1 107 ? 3.283 9.106 -26.419 1.00 53.53 107 LYS A O 1
ATOM 888 N N . GLU A 1 108 ? 2.691 9.284 -28.589 1.00 42.69 108 GLU A N 1
ATOM 889 C CA . GLU A 1 108 ? 4.012 9.662 -29.076 1.00 42.69 108 GLU A CA 1
ATOM 890 C C . GLU A 1 108 ? 4.366 11.005 -28.430 1.00 42.69 108 GLU A 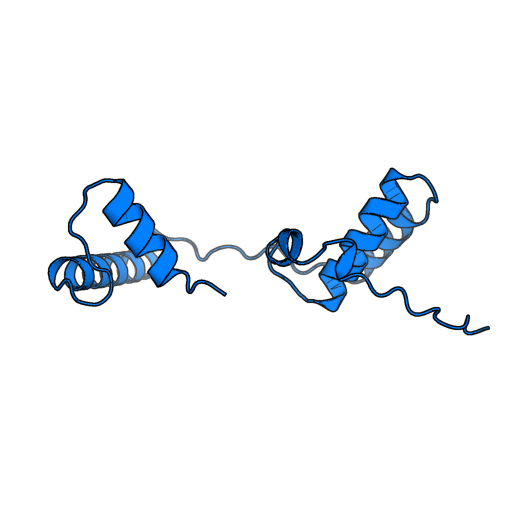C 1
ATOM 892 O O . GLU A 1 108 ? 3.745 12.035 -28.695 1.00 42.69 108 GLU A O 1
ATOM 897 N N . MET A 1 109 ? 5.291 10.979 -27.471 1.00 43.88 109 MET A N 1
ATOM 898 C CA . MET A 1 109 ? 5.925 12.202 -27.009 1.00 43.88 109 MET A CA 1
ATOM 899 C C . MET A 1 109 ? 6.969 12.528 -28.062 1.00 43.88 109 MET A C 1
ATOM 901 O O . MET A 1 109 ? 7.982 11.836 -28.149 1.00 43.88 109 MET A O 1
ATOM 905 N N . ASN A 1 110 ? 6.688 13.556 -28.863 1.00 39.84 110 ASN A N 1
ATOM 906 C CA . ASN A 1 110 ? 7.694 14.183 -29.703 1.00 39.84 110 ASN A CA 1
ATOM 907 C C . ASN A 1 110 ? 8.920 14.466 -28.833 1.00 39.84 110 ASN A C 1
ATOM 909 O O . ASN A 1 110 ? 8.831 15.124 -27.794 1.00 39.84 110 ASN A O 1
ATOM 913 N N . THR A 1 111 ? 10.032 13.876 -29.244 1.00 34.53 111 THR A N 1
ATOM 914 C CA . THR A 1 111 ? 11.370 14.062 -28.706 1.00 34.53 111 THR A CA 1
ATOM 915 C C . THR A 1 111 ? 11.627 15.555 -28.527 1.00 34.53 111 THR A C 1
ATOM 917 O O . THR A 1 111 ? 11.634 16.303 -29.501 1.00 34.53 111 THR A O 1
ATOM 920 N N . PHE A 1 112 ? 11.821 15.999 -27.284 1.00 37.62 112 PHE A N 1
ATOM 921 C CA . PHE A 1 112 ? 12.504 17.265 -27.047 1.00 37.62 112 PHE A CA 1
ATOM 922 C C . PHE A 1 112 ? 13.982 17.023 -27.360 1.00 37.62 112 PHE A C 1
ATOM 924 O O . PHE A 1 112 ? 14.627 16.225 -26.673 1.00 37.62 112 PHE A O 1
ATOM 931 N N . CYS A 1 113 ? 14.443 17.630 -28.456 1.00 35.38 113 CYS A N 1
ATOM 932 C CA . CYS A 1 113 ? 15.858 17.846 -28.748 1.00 35.38 113 CYS A CA 1
ATOM 933 C C . CYS A 1 113 ? 16.520 18.678 -27.645 1.00 35.38 113 CYS A C 1
ATOM 935 O O . CYS A 1 113 ? 15.827 19.552 -27.073 1.00 35.38 113 CYS A O 1
#

Organism: Dreissena polymorpha (NCBI:txid45954)